Protein AF-A0A656K0G2-F1 (afdb_monomer)

Solvent-accessible surface area (backbone atoms only — not comparable to full-atom values): 3082 Å² total; per-residue (Å²): 128,83,81,80,84,69,81,47,66,69,66,40,51,50,70,76,36,45,41,56,75,95,71,66,57,41,45,69,90,63,71,81,84,88,78,82,78,83,74,78,78,95,118

Secondary structure (DSSP, 8-state):
-------SHHHHHHHHHBPPGGGTS-BTTT-S----PPPPP--

Radius of gyration: 16.04 Å; Cα contacts (8 Å, |Δi|>4): 19; chains: 1; bounding box: 33×20×44 Å

Foldseek 3Di:
DPPPPCPDDVVVQLVVFFDDVVVPRDGNVPPDDPDDDDDDDPD

pLDDT: mean 89.68, std 11.39, range [56.91, 97.69]

Organism: NCBI:txid1194405

Mean predicted aligned error: 6.19 Å

Structure (mmCIF, N/CA/C/O backbone):
data_AF-A0A656K0G2-F1
#
_entry.id   AF-A0A656K0G2-F1
#
loop_
_atom_site.group_PDB
_atom_site.id
_atom_site.type_symbol
_atom_site.label_atom_id
_atom_site.label_alt_id
_atom_site.label_comp_id
_atom_site.label_asym_id
_atom_site.label_entity_id
_atom_site.label_seq_id
_atom_site.pdbx_PDB_ins_code
_atom_site.Cartn_x
_atom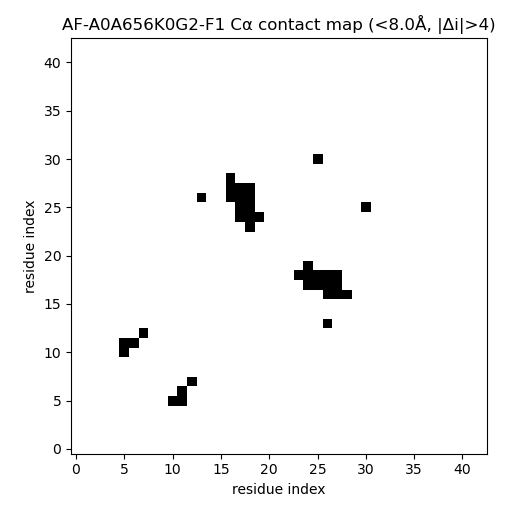_site.Cartn_y
_atom_site.Cartn_z
_atom_site.occ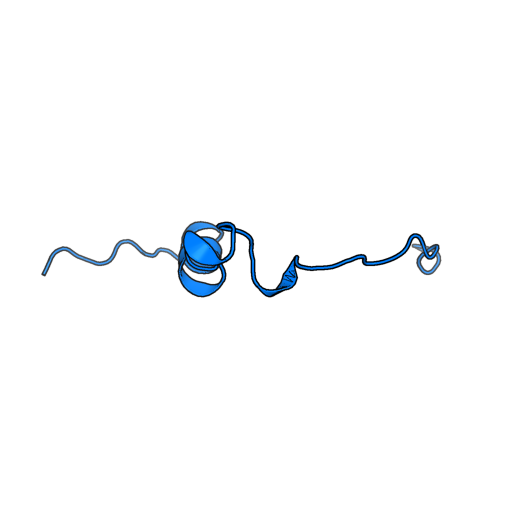upancy
_atom_site.B_iso_or_equiv
_atom_site.auth_seq_id
_atom_site.auth_comp_id
_atom_site.auth_asym_id
_atom_site.auth_atom_id
_atom_site.pdbx_PDB_model_num
ATOM 1 N N . ALA A 1 1 ? -9.508 13.4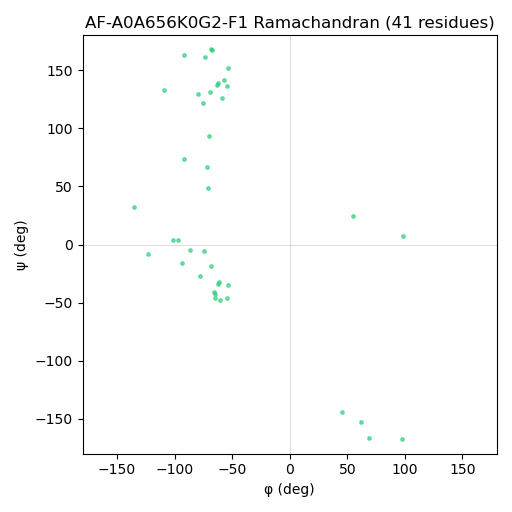99 25.056 1.00 56.91 1 ALA A N 1
ATOM 2 C CA . ALA A 1 1 ? -9.104 12.482 24.063 1.00 56.91 1 ALA A CA 1
ATOM 3 C C . ALA A 1 1 ? -7.582 12.378 24.077 1.00 56.91 1 ALA A C 1
ATOM 5 O O . ALA A 1 1 ? -6.959 13.412 24.311 1.00 56.91 1 ALA A O 1
ATOM 6 N N . PRO A 1 2 ? -6.975 11.189 23.907 1.00 64.12 2 PRO A N 1
ATOM 7 C CA . PRO A 1 2 ? -5.520 11.085 23.801 1.00 64.12 2 PRO A CA 1
ATOM 8 C C . PRO A 1 2 ? -5.027 11.970 22.643 1.00 64.12 2 PRO A C 1
ATOM 10 O O . PRO A 1 2 ? -5.723 12.057 21.627 1.00 64.12 2 PRO A O 1
ATOM 13 N N . PRO A 1 3 ? -3.879 12.658 22.782 1.00 61.38 3 PRO A N 1
ATOM 14 C CA . PRO A 1 3 ? -3.344 13.473 21.703 1.00 61.38 3 PRO A CA 1
ATOM 15 C C . PRO A 1 3 ? -3.100 12.577 20.489 1.00 61.38 3 PRO A C 1
ATOM 17 O O . PRO A 1 3 ? -2.444 11.537 20.583 1.00 61.38 3 PRO A O 1
ATOM 20 N N . GLN A 1 4 ? -3.665 12.962 19.348 1.00 66.69 4 GLN A N 1
ATOM 21 C CA . GLN A 1 4 ? -3.434 12.271 18.089 1.00 66.69 4 GLN A CA 1
ATOM 22 C C . GLN A 1 4 ? -1.993 12.564 17.667 1.00 66.69 4 GLN A C 1
ATOM 24 O O . GLN A 1 4 ? -1.700 13.578 17.044 1.00 66.69 4 GLN A O 1
ATOM 29 N N . LEU A 1 5 ? -1.076 11.673 18.050 1.00 66.06 5 LEU A N 1
ATOM 30 C CA . LEU A 1 5 ? 0.334 11.669 17.647 1.00 66.06 5 LEU A CA 1
ATOM 31 C C . LEU A 1 5 ? 0.482 11.280 16.165 1.00 66.06 5 LEU A C 1
ATOM 33 O O . LEU A 1 5 ? 1.249 10.378 15.818 1.00 66.06 5 LEU A O 1
ATOM 37 N N . LEU A 1 6 ? -0.289 11.905 15.281 1.00 67.44 6 LEU A N 1
ATOM 38 C CA . LEU A 1 6 ? -0.112 11.771 13.845 1.00 67.44 6 LEU A CA 1
ATOM 39 C C . LEU A 1 6 ? 0.807 12.888 13.371 1.00 67.44 6 LEU A C 1
ATOM 41 O O . LEU A 1 6 ? 0.403 13.863 12.749 1.00 67.44 6 LEU A O 1
ATOM 45 N N . LEU A 1 7 ? 2.088 12.728 13.706 1.00 71.94 7 LEU A N 1
ATOM 46 C CA . LEU A 1 7 ? 3.186 13.492 13.122 1.00 71.94 7 LEU A CA 1
ATOM 47 C C . LEU A 1 7 ? 3.419 13.026 11.672 1.00 71.94 7 LEU A C 1
ATOM 49 O O . LEU A 1 7 ? 4.436 12.410 11.375 1.00 71.94 7 LEU A O 1
ATOM 53 N N . GLY A 1 8 ? 2.452 13.277 10.785 1.00 83.31 8 GLY A N 1
ATOM 54 C CA . GLY A 1 8 ? 2.575 13.103 9.334 1.00 83.31 8 GLY A CA 1
ATOM 55 C C . GLY A 1 8 ? 3.236 11.794 8.864 1.00 83.31 8 GLY A C 1
ATOM 56 O O . GLY A 1 8 ? 3.051 10.716 9.439 1.00 83.31 8 GLY A O 1
ATOM 57 N N . GLY A 1 9 ? 4.008 11.900 7.779 1.00 90.25 9 GLY A N 1
ATOM 58 C CA . GLY A 1 9 ? 4.839 10.818 7.249 1.00 90.25 9 GLY A CA 1
ATOM 59 C C . GLY A 1 9 ? 4.058 9.577 6.809 1.00 90.25 9 GLY A C 1
ATOM 60 O O . GLY A 1 9 ? 2.884 9.642 6.445 1.00 90.25 9 GLY A O 1
ATOM 61 N N . TYR A 1 10 ? 4.726 8.422 6.856 1.00 92.19 10 TYR A N 1
ATOM 62 C CA . TYR A 1 10 ? 4.136 7.148 6.437 1.00 92.19 10 TYR A CA 1
ATOM 63 C C . TYR A 1 10 ? 2.908 6.758 7.268 1.00 92.19 10 TYR A C 1
ATOM 65 O O . TYR A 1 10 ? 1.981 6.153 6.746 1.00 92.19 10 TYR A O 1
ATOM 73 N N . ARG A 1 11 ? 2.870 7.119 8.556 1.00 91.69 11 ARG A N 1
ATOM 74 C CA . ARG A 1 11 ? 1.740 6.776 9.427 1.00 91.69 11 ARG A CA 1
ATOM 75 C C . ARG A 1 11 ? 0.453 7.463 8.976 1.00 91.69 11 ARG A C 1
ATOM 77 O O . ARG A 1 11 ? -0.586 6.815 8.947 1.00 91.69 11 ARG A O 1
ATOM 84 N N . GLN A 1 12 ? 0.538 8.743 8.613 1.00 92.44 12 GLN A N 1
ATOM 85 C CA . GLN A 1 12 ? -0.597 9.473 8.054 1.00 92.44 12 GLN A CA 1
ATOM 86 C C . GLN A 1 12 ? -1.004 8.884 6.697 1.00 92.44 12 GLN A C 1
ATOM 88 O O . GLN A 1 12 ? -2.169 8.561 6.507 1.00 92.44 12 GLN A O 1
ATOM 93 N N . LEU A 1 13 ? -0.032 8.626 5.808 1.00 93.69 13 LEU A N 1
ATOM 94 C CA . LEU A 1 13 ? -0.278 7.969 4.518 1.00 93.69 13 LEU A CA 1
ATOM 95 C C . LEU A 1 13 ? -1.008 6.623 4.675 1.00 93.69 13 LEU A C 1
ATOM 97 O O . LEU A 1 13 ? -1.965 6.359 3.957 1.00 93.69 13 LEU A O 1
ATOM 101 N N . TYR A 1 14 ? -0.561 5.783 5.611 1.00 93.56 14 TYR A N 1
ATOM 102 C CA . TYR A 1 14 ? -1.151 4.476 5.901 1.00 93.56 14 TYR A CA 1
ATOM 10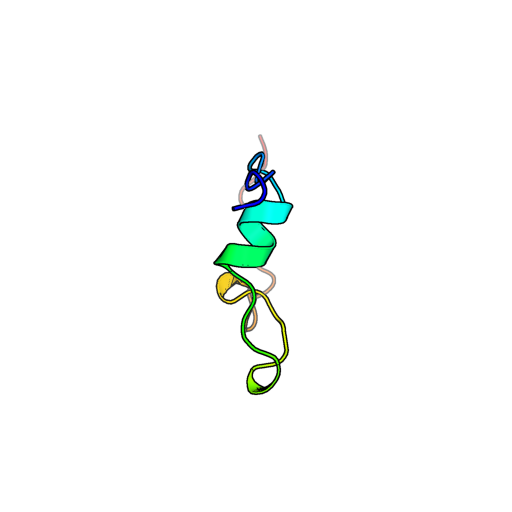3 C C . TYR A 1 14 ? -2.611 4.594 6.341 1.00 93.56 14 TYR A C 1
ATOM 105 O O . TYR A 1 14 ? -3.467 3.892 5.817 1.00 93.56 14 TYR A O 1
ATOM 113 N N . ILE A 1 15 ? -2.906 5.505 7.270 1.00 92.75 15 ILE A N 1
ATOM 114 C CA . ILE A 1 15 ? -4.274 5.711 7.760 1.00 92.75 15 ILE A CA 1
ATOM 115 C C . ILE A 1 15 ? -5.184 6.253 6.657 1.00 92.75 15 ILE A C 1
ATOM 117 O O . ILE A 1 15 ? -6.323 5.812 6.541 1.00 92.75 15 ILE A O 1
ATOM 121 N N . ASP A 1 16 ? -4.683 7.186 5.851 1.00 94.06 16 ASP A N 1
ATOM 122 C CA . ASP A 1 16 ? -5.503 7.890 4.867 1.00 94.06 16 ASP A CA 1
ATOM 123 C C . ASP A 1 16 ? -5.789 7.064 3.611 1.00 94.06 16 ASP A C 1
ATOM 125 O O . ASP A 1 16 ? -6.771 7.332 2.921 1.00 94.06 16 ASP A O 1
ATOM 129 N N . LYS A 1 17 ? -4.907 6.120 3.260 1.00 96.19 17 LYS A N 1
ATOM 130 C CA . LYS A 1 17 ? -4.901 5.515 1.920 1.00 96.19 17 LYS A CA 1
ATOM 131 C C . LYS A 1 17 ? -5.037 3.993 1.902 1.00 96.19 17 LYS A C 1
ATOM 133 O O . LYS A 1 17 ? -5.188 3.450 0.812 1.00 96.19 17 LYS A O 1
ATOM 138 N N . VAL A 1 18 ? -4.987 3.296 3.042 1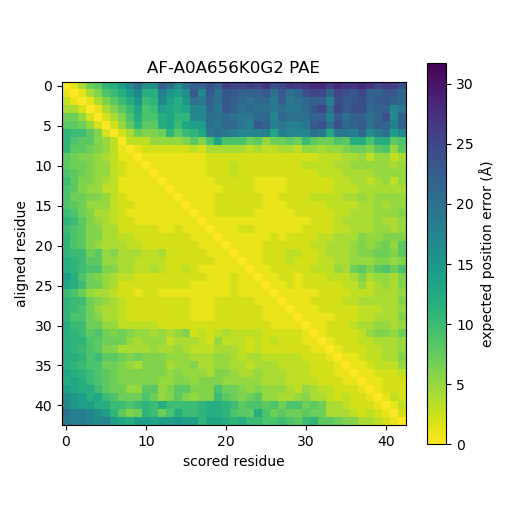.00 97.69 18 VAL A N 1
ATOM 139 C CA . VAL A 1 18 ? -5.215 1.838 3.090 1.00 97.69 18 VAL A CA 1
ATOM 140 C C . VAL A 1 18 ? -6.711 1.519 3.057 1.00 97.69 18 VAL A C 1
ATOM 142 O O . VAL A 1 18 ? -7.502 2.064 3.825 1.00 97.69 18 VAL A O 1
ATOM 145 N N . MET A 1 19 ? -7.091 0.614 2.158 1.00 97.62 19 MET A N 1
ATOM 146 C CA . MET A 1 19 ? -8.448 0.097 2.012 1.00 97.62 19 MET A CA 1
ATOM 147 C C . MET A 1 19 ? -8.816 -0.864 3.150 1.00 97.62 19 MET A C 1
ATOM 149 O O . MET A 1 19 ? -7.953 -1.408 3.8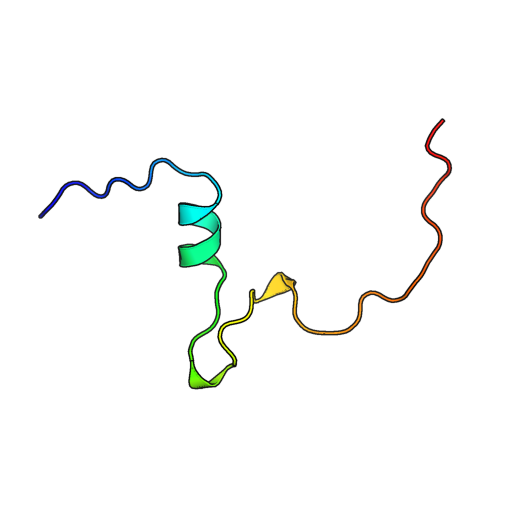39 1.00 97.62 19 MET A O 1
ATOM 153 N N . GLN A 1 20 ? -10.114 -1.094 3.349 1.00 96.44 20 GLN A N 1
ATOM 154 C CA . GLN A 1 20 ? -10.594 -1.983 4.409 1.00 96.44 20 GLN A CA 1
ATOM 155 C C . GLN A 1 20 ? -10.243 -3.457 4.142 1.00 96.44 20 GLN A C 1
ATOM 157 O O . GLN A 1 20 ? -9.815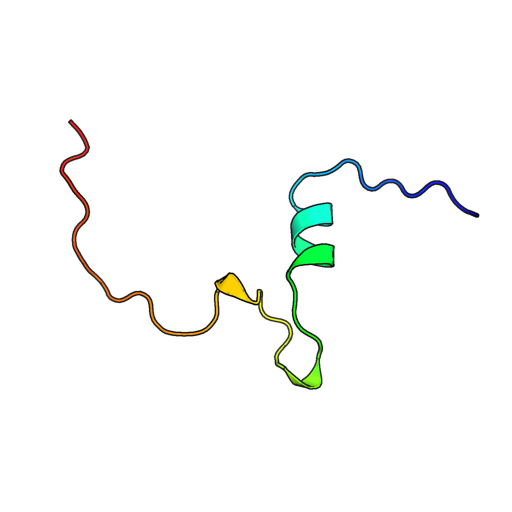 -3.844 3.052 1.00 96.44 20 GLN A O 1
ATOM 162 N N . ALA A 1 21 ? -10.417 -4.299 5.165 1.00 96.81 21 ALA A N 1
ATOM 163 C CA . ALA A 1 21 ? -10.011 -5.703 5.122 1.00 96.81 21 ALA A CA 1
ATOM 164 C C . ALA A 1 21 ? -10.737 -6.529 4.054 1.00 96.81 21 ALA A C 1
ATOM 166 O O . ALA A 1 21 ? -10.132 -7.401 3.434 1.00 96.81 21 ALA A O 1
ATOM 167 N N . ASP A 1 22 ? -12.005 -6.226 3.792 1.00 96.94 22 ASP A N 1
ATOM 168 C CA . ASP A 1 22 ? -12.795 -6.846 2.726 1.00 96.94 22 ASP A CA 1
ATOM 169 C C . ASP A 1 22 ? -12.314 -6.453 1.319 1.00 96.94 22 ASP A C 1
ATOM 171 O O . ASP A 1 22 ? -12.586 -7.159 0.351 1.00 96.94 22 ASP A O 1
ATOM 175 N N . GLN A 1 23 ? -11.545 -5.368 1.215 1.00 95.88 23 GLN A N 1
ATOM 176 C CA . GLN A 1 23 ? -10.974 -4.847 -0.027 1.00 95.88 23 GLN A CA 1
ATOM 177 C C . GLN A 1 23 ? -9.490 -5.212 -0.199 1.00 95.88 23 GLN A C 1
ATOM 179 O O . GLN A 1 23 ? -8.862 -4.794 -1.170 1.00 95.88 23 GLN A O 1
ATOM 184 N N . GLY A 1 24 ? -8.920 -5.997 0.723 1.00 95.12 24 GLY A N 1
ATOM 185 C CA . GLY A 1 24 ? -7.567 -6.545 0.606 1.00 95.12 24 GLY A CA 1
ATOM 186 C C . GLY A 1 24 ? -6.465 -5.786 1.349 1.00 95.12 24 GLY A C 1
ATOM 187 O O . GLY A 1 24 ? -5.304 -6.153 1.190 1.00 95.12 24 GLY A O 1
ATOM 188 N N . CYS A 1 25 ? -6.790 -4.778 2.173 1.00 96.56 25 CYS A N 1
ATOM 189 C CA . CYS A 1 25 ? -5.809 -4.014 2.967 1.00 96.56 25 CYS A CA 1
ATOM 190 C C . CYS A 1 25 ? -4.664 -3.376 2.149 1.00 96.56 25 CYS A C 1
ATOM 192 O O . CYS A 1 25 ? -3.580 -3.141 2.689 1.00 96.56 25 CYS A O 1
ATOM 194 N N . ASP A 1 26 ? -4.879 -3.111 0.860 1.00 96.75 26 ASP A N 1
ATOM 195 C CA . ASP A 1 26 ? -3.896 -2.443 0.006 1.00 96.75 26 ASP A CA 1
ATOM 196 C C . ASP A 1 26 ? -4.115 -0.927 0.017 1.00 96.75 26 ASP A C 1
ATOM 198 O O . ASP A 1 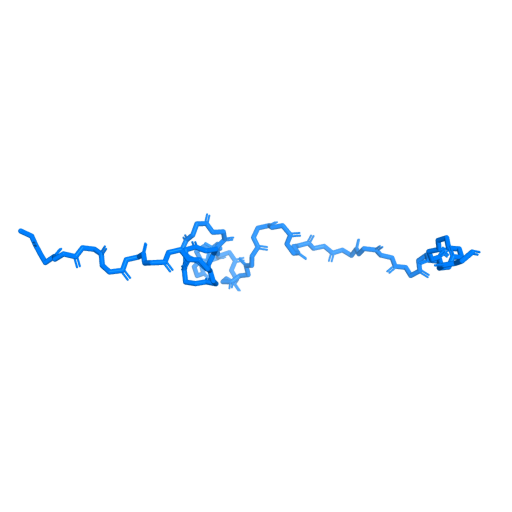26 ? -5.171 -0.422 0.401 1.00 96.75 26 ASP A O 1
ATOM 202 N N . PHE A 1 27 ? -3.112 -0.185 -0.417 1.00 97.56 27 PHE A N 1
ATOM 203 C CA . PHE A 1 27 ? -3.246 1.231 -0.695 1.00 97.56 27 PHE A CA 1
ATOM 204 C C . PHE A 1 27 ? -4.116 1.456 -1.936 1.00 97.56 27 PHE A C 1
ATOM 206 O O . PHE A 1 27 ? -3.863 0.886 -2.997 1.00 97.56 27 PHE A O 1
ATOM 213 N N . ASP A 1 28 ? -5.093 2.357 -1.837 1.00 95.88 28 ASP A N 1
ATOM 214 C CA . ASP A 1 28 ? -6.048 2.660 -2.913 1.00 95.88 28 ASP A CA 1
ATOM 215 C C . ASP A 1 28 ? -5.370 3.034 -4.249 1.00 95.88 28 ASP A C 1
ATOM 217 O O . ASP A 1 28 ? -5.824 2.655 -5.326 1.00 95.88 28 ASP A O 1
ATOM 221 N N . PHE A 1 29 ? -4.231 3.724 -4.184 1.00 96.00 29 PHE A N 1
ATOM 222 C CA . PHE A 1 29 ? -3.442 4.176 -5.329 1.00 96.00 29 PHE A CA 1
ATOM 223 C C . PHE A 1 29 ? -2.426 3.137 -5.839 1.00 96.00 29 PHE A C 1
ATOM 225 O O . PHE A 1 29 ? -1.717 3.393 -6.822 1.00 96.00 29 PHE A O 1
ATOM 232 N N . LEU A 1 30 ? -2.296 1.991 -5.159 1.00 96.00 30 LEU A N 1
ATOM 233 C CA . LEU A 1 30 ? -1.429 0.883 -5.571 1.00 96.00 30 LEU A CA 1
ATOM 234 C C . LEU A 1 30 ? -2.146 -0.182 -6.407 1.00 96.00 30 LEU A C 1
ATOM 236 O O . LEU A 1 30 ? -1.461 -0.936 -7.096 1.00 96.00 30 LEU A O 1
ATOM 240 N N . VAL A 1 31 ? -3.480 -0.201 -6.418 1.00 95.00 31 VAL A N 1
ATOM 241 C CA . VAL A 1 31 ? -4.264 -1.232 -7.107 1.00 95.00 31 VAL A CA 1
ATOM 242 C C . VAL A 1 31 ? -4.015 -1.232 -8.622 1.00 95.00 31 VAL A C 1
ATOM 244 O O . VAL A 1 31 ? -3.976 -0.187 -9.274 1.00 95.00 31 VAL A O 1
ATOM 247 N N . GLY A 1 32 ? -3.911 -2.434 -9.196 1.00 94.62 32 GLY A N 1
ATOM 248 C CA . GLY A 1 32 ? -3.781 -2.663 -10.637 1.00 94.62 32 GLY A CA 1
ATOM 249 C C . GLY A 1 32 ? -2.340 -2.870 -11.114 1.00 94.62 32 GLY A C 1
ATOM 250 O O . GLY A 1 32 ? -1.419 -3.100 -10.334 1.00 94.62 32 GLY A O 1
ATOM 251 N N . CYS A 1 33 ? -2.141 -2.821 -12.432 1.00 95.12 33 CYS A N 1
ATOM 252 C CA . CYS A 1 33 ? -0.831 -2.972 -13.066 1.00 95.12 33 CYS A CA 1
ATOM 253 C C . CYS A 1 33 ? -0.368 -1.632 -13.646 1.00 95.12 33 CYS A C 1
ATOM 255 O O . CYS A 1 33 ? -1.117 -0.977 -14.364 1.00 95.12 33 CYS A O 1
ATOM 257 N N . ARG A 1 34 ? 0.887 -1.248 -13.385 1.00 95.31 34 ARG A N 1
ATOM 258 C CA . ARG A 1 34 ? 1.483 0.009 -13.888 1.00 95.31 34 ARG A CA 1
ATOM 259 C C . ARG A 1 34 ? 2.315 -0.155 -15.160 1.00 95.31 34 ARG A C 1
ATOM 261 O O . ARG A 1 34 ? 2.927 0.801 -15.617 1.00 95.31 34 ARG A O 1
ATOM 268 N N . GLY A 1 35 ? 2.346 -1.363 -15.716 1.00 95.44 35 GLY A N 1
ATOM 269 C CA . GLY A 1 35 ? 3.182 -1.685 -16.867 1.00 95.44 35 GLY A CA 1
ATOM 270 C C . GLY A 1 35 ? 4.678 -1.688 -16.539 1.00 95.44 35 GLY A C 1
ATOM 271 O O . GLY A 1 35 ? 5.084 -1.727 -15.377 1.00 95.44 35 GLY A O 1
ATOM 272 N N . SER A 1 36 ? 5.491 -1.687 -17.592 1.00 95.31 36 SER A N 1
ATOM 273 C CA . SER A 1 36 ? 6.956 -1.770 -17.532 1.00 95.31 36 SER A CA 1
ATOM 274 C C . SER A 1 36 ? 7.621 -0.768 -18.481 1.00 95.31 36 SER A C 1
ATOM 276 O O . SER A 1 36 ? 8.654 -1.062 -19.082 1.00 95.31 36 SER A O 1
ATOM 278 N N . GLU A 1 37 ? 6.983 0.383 -18.692 1.00 96.62 37 GLU A N 1
ATOM 279 C CA . GLU A 1 37 ? 7.490 1.416 -19.592 1.00 96.62 37 GLU A CA 1
ATOM 280 C C . GLU A 1 37 ? 8.830 1.966 -19.093 1.00 96.62 37 GLU A C 1
ATOM 282 O O . GLU A 1 37 ? 9.018 2.216 -17.900 1.00 96.62 37 GLU A O 1
ATOM 287 N N . VAL A 1 38 ? 9.776 2.152 -20.018 1.00 95.06 38 VAL A N 1
ATOM 288 C CA . VAL A 1 38 ? 11.087 2.720 -19.694 1.00 95.06 38 VAL A CA 1
ATOM 289 C C . VAL A 1 38 ? 10.921 4.230 -19.489 1.00 95.06 38 VAL A C 1
ATOM 291 O O . VAL A 1 38 ? 1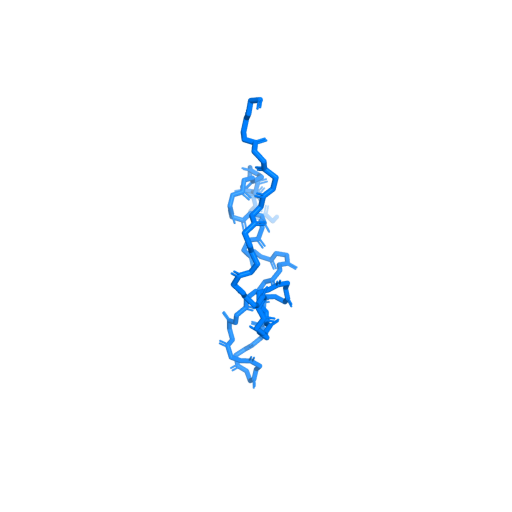0.454 4.912 -20.406 1.00 95.06 38 VAL A O 1
ATOM 294 N N . PRO A 1 39 ? 11.281 4.778 -18.313 1.00 93.75 39 PRO A N 1
ATOM 295 C CA . PRO A 1 39 ? 11.161 6.205 -18.052 1.00 93.75 39 PRO A CA 1
ATOM 296 C C . PRO A 1 39 ? 12.136 7.020 -18.909 1.00 93.75 39 PRO A C 1
ATOM 298 O O . PRO A 1 39 ? 13.080 6.497 -19.505 1.00 93.75 39 PRO A O 1
ATOM 301 N N . ARG A 1 40 ? 11.920 8.340 -18.932 1.00 95.31 40 ARG A N 1
ATOM 302 C CA . ARG A 1 40 ? 12.840 9.289 -19.572 1.00 95.31 40 ARG A CA 1
ATOM 303 C C . ARG A 1 40 ? 14.270 9.112 -19.050 1.00 95.31 40 ARG A C 1
ATOM 305 O O . ARG A 1 40 ? 14.465 8.740 -17.893 1.00 95.31 40 ARG A O 1
ATOM 312 N N . HIS A 1 41 ? 15.249 9.452 -19.885 1.00 94.75 41 HIS A N 1
ATOM 313 C CA . HIS A 1 41 ? 16.642 9.519 -19.454 1.00 94.75 41 HIS A CA 1
ATOM 314 C C . HIS A 1 41 ? 16.784 10.441 -18.235 1.00 94.75 41 HIS A C 1
ATOM 316 O O . HIS A 1 41 ? 16.168 11.506 -18.169 1.00 94.75 41 HIS A O 1
ATOM 322 N N . SER A 1 42 ? 17.570 9.995 -17.255 1.00 94.56 42 SER A N 1
ATOM 323 C CA . SER A 1 42 ? 17.754 10.688 -15.975 1.00 94.56 42 SER A CA 1
ATOM 324 C C . SER A 1 42 ? 18.639 11.938 -16.068 1.00 94.56 42 SER A C 1
ATOM 326 O O . SER A 1 42 ? 18.783 12.638 -15.066 1.00 94.56 42 SER A O 1
ATOM 328 N N . HIS A 1 43 ? 19.232 12.197 -17.239 1.00 85.38 43 HIS A N 1
ATOM 329 C CA . HIS A 1 43 ? 20.169 13.284 -17.520 1.00 85.38 43 HIS A CA 1
ATOM 330 C C . HIS A 1 43 ? 19.993 13.793 -18.948 1.00 85.38 43 HIS A C 1
ATOM 332 O O . HIS A 1 43 ? 19.791 12.938 -19.843 1.00 85.38 43 HIS A O 1
#

Sequence (43 aa):
APPQLLLGGYRQLYIDKVMQADQGCDFDFLVGCRGSEVPRHSH